Protein AF-A0A2H9L0T4-F1 (afdb_monomer_lite)

Structure (mmCIF, N/CA/C/O backbone):
data_AF-A0A2H9L0T4-F1
#
_entry.id   AF-A0A2H9L0T4-F1
#
loop_
_atom_site.group_PDB
_atom_site.id
_atom_site.type_symbol
_atom_site.label_atom_id
_atom_site.label_alt_id
_atom_site.label_comp_id
_atom_site.label_asym_id
_atom_site.label_entity_id
_atom_site.label_seq_id
_atom_site.pdbx_PDB_ins_code
_atom_site.Cartn_x
_atom_site.Cartn_y
_atom_site.Cartn_z
_atom_site.occupancy
_atom_site.B_iso_or_equiv
_atom_site.auth_seq_id
_atom_site.auth_comp_id
_atom_site.auth_asym_id
_atom_site.auth_atom_id
_atom_site.pdbx_PDB_model_num
ATOM 1 N N . MET A 1 1 ? -11.488 -13.841 32.085 1.00 40.78 1 MET A N 1
ATOM 2 C CA . MET A 1 1 ? -11.580 -12.360 32.079 1.00 40.78 1 MET A CA 1
ATOM 3 C C . MET A 1 1 ? -10.613 -11.810 31.031 1.00 40.78 1 MET A C 1
ATOM 5 O O . MET A 1 1 ? -9.478 -11.497 31.371 1.00 40.78 1 MET A O 1
ATOM 9 N N . HIS A 1 2 ? -11.011 -11.732 29.757 1.00 46.66 2 HIS A N 1
ATOM 10 C CA . HIS A 1 2 ? -10.183 -11.072 28.741 1.00 46.66 2 HIS A CA 1
ATOM 11 C C . HIS A 1 2 ? -10.317 -9.551 28.901 1.00 46.66 2 HIS A C 1
ATOM 13 O O . HIS A 1 2 ? -11.409 -8.995 28.806 1.00 46.66 2 HIS A O 1
ATOM 19 N N . LYS A 1 3 ? -9.212 -8.875 29.241 1.00 51.50 3 LYS A N 1
ATOM 20 C CA . LYS A 1 3 ? -9.168 -7.414 29.381 1.00 51.50 3 LYS A CA 1
ATOM 21 C C . LYS A 1 3 ? -9.211 -6.785 27.991 1.00 51.50 3 LYS A C 1
ATOM 23 O O . LYS A 1 3 ? -8.202 -6.708 27.300 1.00 51.50 3 LYS A O 1
ATOM 28 N N . MET A 1 4 ? -10.389 -6.335 27.596 1.00 57.50 4 MET A N 1
ATOM 29 C CA . MET A 1 4 ? -10.592 -5.563 26.378 1.00 57.50 4 MET A CA 1
ATOM 30 C C . MET A 1 4 ? -10.030 -4.151 26.573 1.00 57.50 4 MET A C 1
ATOM 32 O O . MET A 1 4 ? -10.436 -3.436 27.492 1.00 57.50 4 MET A O 1
ATOM 36 N N . LEU A 1 5 ? -9.079 -3.749 25.731 1.00 61.78 5 LEU A N 1
ATOM 37 C CA . LEU A 1 5 ? -8.514 -2.400 25.744 1.00 61.78 5 LEU A CA 1
ATOM 38 C C . LEU A 1 5 ? -9.472 -1.451 25.017 1.00 61.78 5 LEU A C 1
ATOM 40 O O . LEU A 1 5 ? -9.564 -1.432 23.788 1.00 61.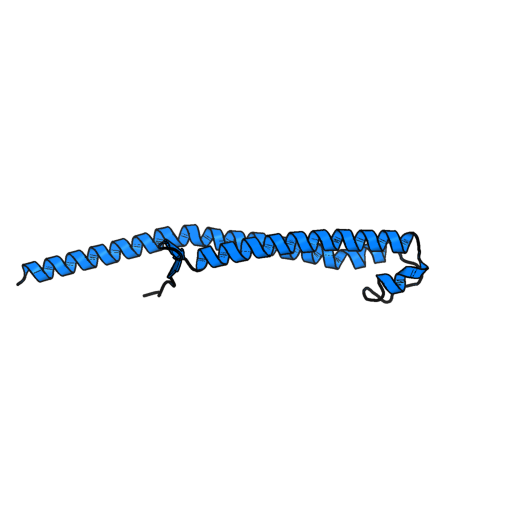78 5 LEU A O 1
ATOM 44 N N . TRP A 1 6 ? -10.212 -0.676 25.801 1.00 63.62 6 TRP A N 1
ATOM 45 C CA . TRP A 1 6 ? -11.061 0.405 25.319 1.00 63.62 6 TRP A CA 1
ATOM 46 C C . TRP A 1 6 ? -10.282 1.713 25.359 1.00 63.62 6 TRP A C 1
ATOM 48 O O . TRP A 1 6 ? -9.732 2.069 26.400 1.00 63.62 6 TRP A O 1
ATOM 58 N N . LEU A 1 7 ? -10.286 2.458 24.256 1.00 63.38 7 LEU A N 1
ATOM 59 C CA . LEU A 1 7 ? -9.741 3.809 24.226 1.00 63.38 7 LEU A CA 1
ATOM 60 C C . LEU A 1 7 ? -10.899 4.810 24.248 1.00 63.38 7 LEU A C 1
ATOM 62 O O . LEU A 1 7 ? -11.818 4.725 23.434 1.00 63.38 7 LEU A O 1
ATOM 66 N N . LYS A 1 8 ? -10.890 5.759 25.186 1.00 62.97 8 LYS A N 1
ATOM 67 C CA . LYS A 1 8 ? -11.889 6.834 25.232 1.00 62.97 8 LYS A CA 1
ATOM 68 C C . LYS A 1 8 ? -11.309 8.072 24.551 1.00 62.97 8 LYS A C 1
ATOM 70 O O . LYS A 1 8 ? -10.384 8.672 25.081 1.00 62.97 8 LYS A O 1
ATOM 75 N N . ILE A 1 9 ? -11.867 8.464 23.407 1.00 69.94 9 ILE A N 1
ATOM 76 C CA . ILE A 1 9 ? -11.488 9.684 22.673 1.00 69.94 9 ILE A CA 1
ATOM 77 C C . ILE A 1 9 ? -12.739 10.553 22.531 1.00 69.94 9 ILE A C 1
ATOM 79 O O . ILE A 1 9 ? -13.777 10.074 22.076 1.00 69.94 9 ILE A O 1
ATOM 83 N N . GLY A 1 10 ? -12.669 11.825 22.940 1.00 66.06 10 GLY A N 1
ATOM 84 C CA . GLY A 1 10 ? -13.767 12.786 22.747 1.00 66.06 10 GLY A CA 1
ATOM 85 C C . GLY A 1 10 ? -15.097 12.368 23.390 1.00 66.06 10 GLY A C 1
ATOM 86 O O . GLY A 1 10 ? -16.162 12.596 22.827 1.00 66.06 10 GLY A O 1
ATOM 87 N N . GLY A 1 11 ? -15.052 11.666 24.526 1.00 67.88 11 GLY A N 1
ATOM 88 C CA . GLY A 1 11 ? -16.248 11.150 25.205 1.00 67.88 11 GLY A CA 1
ATOM 89 C C . GLY A 1 11 ? -16.801 9.835 24.641 1.00 67.88 11 GLY A C 1
ATOM 90 O O . GLY A 1 11 ? -17.552 9.160 25.344 1.00 67.88 11 GLY A O 1
ATOM 91 N N . LYS A 1 12 ? -16.378 9.410 23.443 1.00 57.53 12 LYS A N 1
ATOM 92 C CA . LYS A 1 12 ? -16.778 8.139 22.822 1.00 57.53 12 LYS A CA 1
ATOM 93 C C . LYS A 1 12 ? -15.775 7.029 23.150 1.00 57.53 12 LYS A C 1
ATOM 95 O O . LYS A 1 12 ? -14.567 7.256 23.204 1.00 57.53 12 LYS A O 1
ATOM 100 N N . ARG A 1 13 ? -16.284 5.821 23.406 1.00 65.06 13 ARG A N 1
ATOM 101 C CA . ARG A 1 13 ? -15.466 4.619 23.623 1.00 65.06 13 ARG A CA 1
ATOM 102 C C . ARG A 1 13 ? -15.227 3.944 22.275 1.00 65.06 13 ARG A C 1
ATOM 104 O O . ARG A 1 13 ? -16.184 3.571 21.605 1.00 65.06 13 ARG A O 1
ATOM 111 N N . PHE A 1 14 ? -13.967 3.803 21.889 1.00 63.38 14 PHE A N 1
ATOM 112 C CA . PHE A 1 14 ? -13.547 3.135 20.665 1.00 63.38 14 PHE A CA 1
ATOM 113 C C . PHE A 1 14 ? -12.797 1.849 21.001 1.00 63.38 14 PHE A C 1
ATOM 115 O O . PHE A 1 14 ? -12.000 1.793 21.941 1.00 63.38 14 PHE A O 1
ATOM 122 N N . HIS A 1 15 ? -13.045 0.813 20.207 1.00 72.69 15 HIS A N 1
ATOM 123 C CA . HIS A 1 15 ? -12.332 -0.451 20.329 1.00 72.69 15 HIS A CA 1
ATOM 124 C C . HIS A 1 15 ? -11.028 -0.403 19.556 1.00 72.69 15 HIS A C 1
ATOM 126 O O . HIS A 1 15 ? -11.025 -0.098 18.361 1.00 72.69 15 HIS A O 1
ATOM 132 N N . MET A 1 16 ? -9.945 -0.795 20.224 1.00 76.62 16 MET A N 1
ATOM 133 C CA . MET A 1 16 ? -8.610 -0.856 19.631 1.00 76.62 16 MET A CA 1
ATOM 134 C C . MET A 1 16 ? -8.574 -1.725 18.369 1.00 76.62 16 MET A C 1
ATOM 136 O O . MET A 1 16 ? -7.931 -1.334 17.406 1.00 76.62 16 MET A O 1
ATOM 140 N N . LEU A 1 17 ? -9.323 -2.837 18.316 1.00 79.75 17 LEU A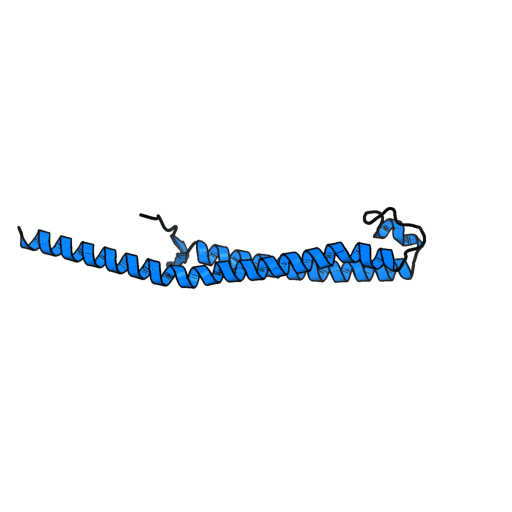 N 1
ATOM 141 C CA . LEU A 1 17 ? -9.344 -3.723 17.144 1.00 79.75 17 LEU A CA 1
ATOM 142 C C . LEU A 1 17 ? -9.945 -3.054 15.898 1.00 79.75 17 LEU A C 1
ATOM 144 O O . LEU A 1 17 ? -9.362 -3.120 14.820 1.00 79.75 17 LEU A O 1
ATOM 148 N N . LYS A 1 18 ? -11.082 -2.357 16.036 1.00 78.38 18 LYS A N 1
ATOM 149 C CA . LYS A 1 18 ? -11.683 -1.603 14.921 1.00 78.38 18 LYS A CA 1
ATOM 150 C C . LYS A 1 18 ? -10.805 -0.436 14.485 1.00 78.38 18 LYS A C 1
ATOM 152 O O . LYS A 1 18 ? -10.746 -0.137 13.298 1.00 78.38 18 LYS A O 1
ATOM 157 N N . LEU A 1 19 ? -10.155 0.224 15.441 1.00 82.31 19 LEU A N 1
ATOM 158 C CA . LEU A 1 19 ? -9.282 1.363 15.175 1.00 82.31 19 LEU A CA 1
ATOM 159 C C . LEU A 1 19 ? -8.001 0.909 14.460 1.00 82.31 19 LEU A C 1
ATOM 161 O O . LEU A 1 19 ? -7.632 1.499 13.450 1.00 82.31 19 LEU A O 1
ATOM 165 N N . ALA A 1 20 ? -7.406 -0.201 14.900 1.00 85.56 20 ALA A N 1
ATOM 166 C CA . ALA A 1 20 ? -6.298 -0.862 14.219 1.00 85.56 20 ALA A CA 1
ATOM 167 C C . ALA A 1 20 ? -6.703 -1.326 12.814 1.00 85.56 20 ALA A C 1
ATOM 169 O O . ALA A 1 20 ? -6.009 -1.022 11.853 1.00 85.56 20 ALA A O 1
ATOM 170 N N . GLY A 1 21 ? -7.859 -1.982 12.666 1.00 85.88 21 GLY A N 1
ATOM 171 C CA . GLY A 1 21 ? -8.386 -2.379 11.359 1.00 85.88 21 GLY A CA 1
ATOM 172 C C . GLY A 1 21 ? -8.575 -1.187 10.416 1.00 85.88 21 GLY A C 1
ATOM 173 O O . GLY A 1 21 ? -8.130 -1.236 9.276 1.00 85.88 21 GLY A O 1
ATOM 174 N N . ALA A 1 22 ? -9.161 -0.084 10.890 1.00 86.62 22 ALA A N 1
ATOM 175 C CA . ALA A 1 22 ? -9.336 1.131 10.092 1.00 86.62 22 ALA A CA 1
ATOM 176 C C . ALA A 1 22 ? -7.992 1.759 9.686 1.00 86.62 22 ALA A C 1
ATOM 178 O O . ALA A 1 22 ? -7.831 2.179 8.541 1.00 86.62 22 ALA A O 1
ATOM 179 N N . PHE A 1 23 ? -7.021 1.778 10.603 1.00 90.94 23 PHE A N 1
ATOM 180 C CA . PHE A 1 23 ? -5.661 2.228 10.321 1.00 90.94 23 PHE A CA 1
ATOM 181 C C . PHE A 1 23 ? -4.988 1.360 9.252 1.00 90.94 23 PHE A C 1
ATOM 183 O O . PHE A 1 23 ? -4.446 1.897 8.289 1.00 90.94 23 PHE A O 1
ATOM 190 N N . PHE A 1 24 ? -5.068 0.031 9.369 1.00 92.50 24 PHE A N 1
ATOM 191 C CA . PHE A 1 24 ? -4.493 -0.886 8.384 1.00 92.50 24 PHE A CA 1
ATOM 192 C C . PHE A 1 24 ? -5.163 -0.764 7.017 1.00 92.50 24 PHE A C 1
ATOM 194 O O . PHE A 1 24 ? -4.463 -0.764 6.008 1.00 92.50 24 PHE A O 1
ATOM 201 N N . VAL A 1 25 ? -6.489 -0.596 6.966 1.00 92.88 25 VAL A N 1
ATOM 202 C CA . VAL A 1 25 ? -7.207 -0.342 5.709 1.00 92.88 25 VAL A CA 1
ATOM 203 C C . VAL A 1 25 ? -6.673 0.933 5.064 1.00 92.88 25 VAL A C 1
ATOM 205 O O . VAL A 1 25 ? -6.250 0.901 3.913 1.00 92.88 25 VAL A O 1
ATOM 208 N N . PHE A 1 26 ? -6.603 2.032 5.812 1.00 93.94 26 PHE A N 1
ATOM 209 C CA . PHE A 1 26 ? -6.092 3.295 5.288 1.00 93.94 26 PHE A CA 1
ATOM 210 C C . PHE A 1 26 ? -4.638 3.184 4.796 1.00 93.94 26 PHE A C 1
ATOM 212 O O . PHE A 1 26 ? -4.338 3.562 3.665 1.00 93.94 26 PHE A O 1
ATOM 219 N N . ALA A 1 27 ? -3.750 2.596 5.602 1.00 95.12 27 ALA A N 1
ATOM 220 C CA . ALA A 1 27 ? -2.349 2.392 5.242 1.00 95.12 27 ALA A CA 1
ATOM 221 C C . ALA A 1 27 ? -2.192 1.514 3.990 1.00 95.12 27 ALA A C 1
ATOM 223 O O . ALA A 1 27 ? -1.397 1.832 3.107 1.00 95.12 27 ALA A O 1
ATOM 224 N N . SER A 1 28 ? -2.974 0.438 3.884 1.00 95.38 28 SER A N 1
ATOM 225 C CA . SER A 1 28 ? -2.940 -0.458 2.726 1.00 95.38 28 SER A CA 1
ATOM 226 C C . SER A 1 28 ? -3.397 0.235 1.443 1.00 95.38 28 SER A C 1
ATOM 228 O O . SER A 1 28 ? -2.752 0.075 0.414 1.00 95.38 28 SER A O 1
ATOM 230 N N . VAL A 1 29 ? -4.431 1.082 1.502 1.00 94.81 29 VAL A N 1
ATOM 231 C CA . VAL A 1 29 ? -4.894 1.864 0.345 1.00 94.81 29 VAL A CA 1
ATOM 232 C C . VAL A 1 29 ? -3.806 2.824 -0.132 1.00 94.81 29 VAL A C 1
ATOM 234 O O . VAL A 1 29 ? -3.536 2.893 -1.330 1.00 94.81 29 VAL A O 1
ATOM 237 N N . LEU A 1 30 ? -3.134 3.517 0.792 1.00 97.00 30 LEU A N 1
ATOM 238 C CA . LEU A 1 30 ? -2.002 4.378 0.442 1.00 97.00 30 LEU A CA 1
ATOM 239 C C . LEU A 1 30 ? -0.861 3.581 -0.201 1.00 97.00 30 LEU A C 1
ATOM 241 O O . LEU A 1 30 ? -0.309 4.015 -1.208 1.00 97.00 30 LEU A O 1
ATOM 245 N N . LYS A 1 31 ? -0.542 2.394 0.328 1.00 97.06 31 LYS A N 1
ATOM 246 C CA . LYS A 1 31 ? 0.491 1.516 -0.238 1.00 97.06 31 LYS A CA 1
ATOM 247 C C . LYS A 1 31 ? 0.137 0.955 -1.614 1.00 97.06 31 LYS A C 1
ATOM 249 O O . LYS A 1 31 ? 1.017 0.832 -2.466 1.00 97.06 31 LYS A O 1
ATOM 254 N N . VAL A 1 32 ? -1.136 0.653 -1.857 1.00 96.31 32 VAL A N 1
ATOM 255 C CA . VAL A 1 32 ? -1.635 0.263 -3.183 1.00 96.31 32 VAL A CA 1
ATOM 256 C C . VAL A 1 32 ? -1.468 1.420 -4.168 1.00 96.31 32 VAL A C 1
ATOM 258 O O . VAL A 1 32 ? -0.951 1.209 -5.262 1.00 96.31 32 VAL A O 1
ATOM 261 N N . ALA A 1 33 ? -1.833 2.643 -3.772 1.00 95.88 33 ALA A N 1
ATOM 262 C CA . ALA A 1 33 ? -1.669 3.830 -4.610 1.00 95.88 33 ALA A CA 1
ATOM 263 C C . ALA A 1 33 ? -0.190 4.135 -4.911 1.00 95.88 33 ALA A C 1
ATOM 265 O O . ALA A 1 33 ? 0.162 4.376 -6.063 1.00 95.88 33 ALA A O 1
ATOM 266 N N . GLU A 1 34 ? 0.686 4.062 -3.904 1.00 95.94 34 GLU A N 1
ATOM 267 C CA . GLU A 1 34 ? 2.141 4.201 -4.067 1.00 95.94 34 GLU A CA 1
ATOM 268 C C . GLU A 1 34 ? 2.692 3.160 -5.050 1.00 95.94 34 GLU A C 1
ATOM 270 O O . GLU A 1 34 ? 3.454 3.489 -5.956 1.00 95.94 34 GLU A O 1
ATOM 275 N N . SER A 1 35 ? 2.274 1.901 -4.911 1.00 95.50 35 SER A N 1
ATOM 276 C CA . SER A 1 35 ? 2.731 0.819 -5.786 1.00 95.50 35 SER A CA 1
ATOM 277 C C . SER A 1 35 ? 2.236 0.994 -7.221 1.00 95.50 35 SER A C 1
ATOM 279 O O . SER A 1 35 ? 2.996 0.766 -8.158 1.00 95.50 35 SER A O 1
ATOM 281 N N . ALA A 1 36 ? 0.997 1.460 -7.405 1.00 94.69 36 ALA A N 1
ATOM 282 C CA . ALA A 1 36 ? 0.472 1.808 -8.722 1.00 94.69 36 ALA A CA 1
ATOM 283 C C . ALA A 1 36 ? 1.280 2.949 -9.360 1.00 94.69 36 ALA A C 1
ATOM 285 O O . ALA A 1 36 ? 1.672 2.850 -10.520 1.00 94.69 36 ALA A O 1
ATOM 286 N N . TYR A 1 37 ? 1.597 3.996 -8.594 1.00 95.88 37 TYR A N 1
ATOM 287 C CA . TYR A 1 37 ? 2.446 5.094 -9.059 1.00 95.88 37 TYR A CA 1
ATOM 288 C C . TYR A 1 37 ? 3.851 4.620 -9.459 1.00 95.88 37 TYR A C 1
ATOM 290 O O . TYR A 1 37 ? 4.354 5.000 -10.515 1.00 95.88 37 TYR A O 1
ATOM 298 N N . ASN A 1 38 ? 4.454 3.724 -8.677 1.00 94.06 38 ASN A N 1
ATOM 299 C CA . ASN A 1 38 ? 5.759 3.147 -8.998 1.00 94.06 38 ASN A CA 1
ATOM 300 C C . ASN A 1 38 ? 5.750 2.348 -10.309 1.00 94.06 38 ASN A C 1
ATOM 302 O O . ASN A 1 38 ? 6.734 2.400 -11.043 1.00 94.06 38 ASN A O 1
ATOM 306 N N . ILE A 1 39 ? 4.654 1.658 -10.648 1.00 94.50 39 ILE A N 1
ATOM 307 C CA . ILE A 1 39 ? 4.513 1.006 -11.961 1.00 94.50 39 ILE A CA 1
ATOM 308 C C . ILE A 1 39 ? 4.595 2.054 -13.077 1.00 94.50 39 ILE A C 1
ATOM 310 O O . ILE A 1 39 ? 5.390 1.887 -14.000 1.00 94.50 39 ILE A O 1
ATOM 314 N N . PHE A 1 40 ? 3.840 3.154 -12.977 1.00 94.50 40 PHE A N 1
ATOM 315 C CA . PHE A 1 40 ? 3.880 4.225 -13.981 1.00 94.50 40 PHE A CA 1
ATOM 316 C C . PHE A 1 40 ? 5.278 4.828 -14.140 1.00 94.50 40 PHE A C 1
ATOM 318 O O . PHE A 1 40 ? 5.735 5.009 -15.266 1.00 94.50 40 PHE A O 1
ATOM 325 N N . LEU A 1 41 ? 5.984 5.079 -13.032 1.00 93.56 41 LEU A N 1
ATOM 326 C CA . LEU A 1 41 ? 7.358 5.585 -13.072 1.00 93.56 41 LEU A CA 1
ATOM 327 C C . LEU A 1 41 ? 8.318 4.632 -13.786 1.00 93.56 41 LEU A C 1
ATOM 329 O O . LEU A 1 41 ? 9.205 5.075 -14.509 1.00 93.56 41 LEU A O 1
ATOM 333 N N . ILE A 1 42 ? 8.175 3.325 -13.577 1.00 91.38 42 ILE A N 1
ATOM 334 C CA . ILE A 1 42 ? 9.047 2.340 -14.221 1.00 91.38 42 ILE A CA 1
ATOM 335 C C . ILE A 1 42 ? 8.720 2.229 -15.711 1.00 91.38 42 ILE A C 1
ATOM 337 O O . ILE A 1 42 ? 9.647 2.188 -16.513 1.00 91.38 42 ILE A O 1
ATOM 341 N N . VAL A 1 43 ? 7.442 2.266 -16.100 1.00 92.06 43 VAL A N 1
ATOM 342 C CA . VAL A 1 43 ? 7.047 2.314 -17.519 1.00 92.06 43 VAL A CA 1
ATOM 343 C C . VAL A 1 43 ? 7.624 3.553 -18.211 1.00 92.06 43 VAL A C 1
ATOM 345 O O . VAL A 1 43 ? 8.151 3.448 -19.315 1.00 92.06 43 VAL A O 1
ATOM 348 N N . ASP A 1 44 ? 7.587 4.716 -17.561 1.00 93.06 44 ASP A N 1
ATOM 349 C CA . ASP A 1 44 ? 8.170 5.947 -18.104 1.00 93.06 44 ASP A CA 1
ATOM 350 C C . ASP A 1 44 ? 9.695 5.839 -18.292 1.00 93.06 44 ASP A C 1
ATOM 352 O O . ASP A 1 44 ? 10.239 6.190 -19.344 1.00 93.06 44 ASP A O 1
ATOM 356 N N . LYS A 1 45 ? 10.392 5.242 -17.317 1.00 89.56 45 LYS A N 1
ATOM 357 C CA . LYS A 1 45 ? 11.824 4.929 -17.436 1.00 89.56 45 LYS A CA 1
ATOM 358 C C . LYS A 1 45 ? 12.112 3.945 -18.569 1.00 89.56 45 LYS A C 1
ATOM 360 O O . LYS A 1 45 ? 13.092 4.136 -19.282 1.00 89.56 45 LYS A O 1
ATOM 365 N N . VAL A 1 46 ? 11.266 2.928 -18.761 1.00 89.19 46 VAL A N 1
ATOM 366 C CA . VAL A 1 46 ? 11.391 1.961 -19.866 1.00 89.19 46 VAL A CA 1
ATOM 367 C C . VAL A 1 46 ? 11.265 2.684 -21.203 1.00 89.19 46 VAL A C 1
ATOM 369 O O . VAL A 1 46 ? 12.134 2.543 -22.057 1.00 89.19 46 VAL A O 1
ATOM 372 N N . ASN A 1 47 ? 10.237 3.518 -21.369 1.00 89.69 47 ASN A N 1
ATOM 373 C CA . ASN A 1 47 ? 10.045 4.302 -22.589 1.00 89.69 47 ASN A CA 1
ATOM 374 C C . ASN A 1 47 ? 11.237 5.231 -22.858 1.00 89.69 47 ASN A C 1
ATOM 376 O O . ASN A 1 47 ? 11.687 5.350 -23.996 1.00 89.69 47 ASN A O 1
ATOM 380 N N . THR A 1 48 ? 11.782 5.849 -21.809 1.00 88.50 48 THR A N 1
ATOM 381 C CA . THR A 1 48 ? 12.964 6.713 -21.908 1.00 88.50 48 THR A CA 1
ATOM 382 C C . THR A 1 48 ? 14.205 5.930 -22.336 1.00 88.50 48 THR A C 1
ATOM 384 O O . THR A 1 48 ? 14.922 6.386 -23.223 1.00 88.50 48 THR A O 1
ATOM 387 N N . ALA A 1 49 ? 14.441 4.745 -21.768 1.00 85.50 49 ALA A N 1
ATOM 388 C CA . ALA A 1 49 ? 15.555 3.875 -22.149 1.00 85.50 49 ALA A CA 1
ATOM 389 C C . ALA A 1 49 ? 15.428 3.360 -23.594 1.00 85.50 49 ALA A C 1
ATOM 391 O O . ALA A 1 49 ? 16.420 3.315 -24.315 1.00 85.50 49 ALA A O 1
ATOM 392 N N . LEU A 1 50 ? 14.209 3.058 -24.059 1.00 84.06 50 LEU A N 1
ATOM 393 C CA . LEU A 1 50 ? 13.958 2.663 -25.452 1.00 84.06 50 LEU A CA 1
ATOM 394 C C . LEU A 1 50 ? 14.236 3.801 -26.447 1.00 84.06 50 LEU A C 1
ATOM 396 O O . LEU A 1 50 ? 14.738 3.550 -27.540 1.00 84.06 50 LEU A O 1
ATOM 400 N N . MET A 1 51 ? 13.928 5.051 -26.084 1.00 87.00 51 MET A N 1
ATOM 401 C CA . MET A 1 51 ? 14.218 6.222 -26.926 1.00 87.00 51 MET A CA 1
ATOM 402 C C . MET A 1 51 ? 15.680 6.676 -26.845 1.00 87.00 51 MET A C 1
ATOM 404 O O . MET A 1 51 ? 16.192 7.254 -27.802 1.00 87.00 51 MET A O 1
ATOM 408 N N . ARG A 1 52 ? 16.336 6.467 -25.699 1.00 86.44 52 ARG A N 1
ATOM 409 C CA . ARG A 1 52 ? 17.722 6.867 -25.421 1.00 86.44 52 ARG A CA 1
ATOM 410 C C . ARG A 1 52 ? 18.475 5.714 -24.750 1.00 86.44 52 ARG A C 1
ATOM 412 O O . ARG A 1 52 ? 18.626 5.717 -23.524 1.00 86.44 52 ARG A O 1
ATOM 419 N N . PRO A 1 53 ? 18.985 4.754 -25.543 1.00 81.38 53 PRO A N 1
ATOM 420 C CA . PRO A 1 53 ? 19.658 3.563 -25.021 1.00 81.38 53 PRO A CA 1
ATOM 421 C C . PRO A 1 53 ? 20.876 3.878 -24.143 1.00 81.38 53 PRO A C 1
ATOM 423 O O . PRO A 1 53 ? 21.167 3.150 -23.199 1.00 81.38 53 PRO A O 1
ATOM 426 N N . GLU A 1 54 ? 21.538 5.010 -24.387 1.00 83.19 54 GLU A N 1
ATOM 427 C CA . GLU A 1 54 ? 22.646 5.535 -23.578 1.00 83.19 54 GLU A CA 1
ATOM 428 C C . GLU A 1 54 ? 22.306 5.790 -22.099 1.00 83.19 54 GLU A C 1
ATOM 430 O O . GLU A 1 54 ? 23.202 5.799 -21.259 1.00 83.19 54 GLU A O 1
ATOM 435 N N . LEU A 1 55 ? 21.026 5.970 -21.755 1.00 84.88 55 LEU A N 1
ATOM 436 C CA . LEU A 1 55 ? 20.577 6.204 -20.379 1.00 84.88 55 LEU A CA 1
ATOM 437 C C . LEU A 1 55 ? 20.208 4.911 -19.640 1.00 84.88 55 LEU A C 1
ATOM 439 O O . LEU A 1 55 ? 19.885 4.958 -18.453 1.00 84.88 55 LEU A O 1
ATOM 443 N N . THR A 1 56 ? 20.251 3.756 -20.309 1.00 81.94 56 THR A N 1
ATOM 444 C CA . THR A 1 56 ? 19.783 2.474 -19.759 1.00 81.94 56 THR A CA 1
ATOM 445 C C . THR A 1 56 ? 20.512 2.097 -18.470 1.00 81.94 56 THR A C 1
ATOM 447 O O . THR A 1 56 ? 19.867 1.779 -17.473 1.00 81.94 56 THR A O 1
ATOM 450 N N . GLU A 1 57 ? 21.841 2.209 -18.440 1.00 81.06 57 GLU A N 1
ATOM 451 C CA . GLU A 1 57 ? 22.645 1.894 -17.251 1.00 81.06 57 GLU A CA 1
ATOM 452 C C . GLU A 1 57 ? 22.349 2.856 -16.086 1.00 81.06 57 GLU A C 1
ATOM 454 O O . GLU A 1 57 ? 22.249 2.440 -14.934 1.00 81.06 57 GLU A O 1
ATOM 459 N N . GLN A 1 58 ? 22.108 4.138 -16.371 1.00 83.50 58 GLN A N 1
ATOM 460 C CA . GLN A 1 58 ? 21.747 5.116 -15.342 1.00 83.50 58 GLN A CA 1
ATOM 461 C C . GLN A 1 58 ? 20.344 4.861 -14.766 1.00 83.50 58 GLN A C 1
ATOM 463 O O . GLN A 1 58 ? 20.111 5.047 -13.570 1.00 83.50 58 GLN A O 1
ATOM 468 N N . LEU A 1 59 ? 19.393 4.456 -15.610 1.00 82.38 59 LEU A N 1
ATOM 469 C CA . LEU A 1 59 ? 17.994 4.260 -15.228 1.00 82.38 59 LEU A CA 1
ATOM 470 C C . LEU A 1 59 ? 17.736 2.897 -14.581 1.00 82.38 59 LEU A C 1
ATOM 472 O O . LEU A 1 59 ? 16.877 2.808 -13.698 1.00 82.38 59 LEU A O 1
ATOM 476 N N . PHE A 1 60 ? 18.473 1.868 -15.003 1.00 84.25 60 PHE A N 1
ATOM 477 C CA . PHE A 1 60 ? 18.248 0.465 -14.654 1.00 84.25 60 PHE A CA 1
ATOM 478 C C . PHE A 1 60 ? 19.499 -0.283 -14.193 1.00 84.25 60 PHE A C 1
ATOM 480 O O . PHE A 1 60 ? 19.414 -1.479 -13.974 1.00 84.25 60 PHE A O 1
ATOM 487 N N . GLY A 1 61 ? 20.630 0.374 -13.927 1.00 72.00 61 GLY A N 1
ATOM 488 C CA . GLY A 1 61 ? 21.828 -0.302 -13.396 1.00 72.00 61 GLY A CA 1
ATOM 489 C C . GLY A 1 61 ? 21.622 -0.994 -12.038 1.00 72.00 61 GLY A C 1
ATOM 490 O O . GLY A 1 61 ? 22.423 -1.828 -11.630 1.00 72.00 61 GLY A O 1
ATOM 491 N N . TRP A 1 62 ? 20.527 -0.679 -11.338 1.00 72.69 62 TRP A N 1
ATOM 492 C CA . TRP A 1 62 ? 20.071 -1.376 -10.129 1.00 72.69 62 TRP A CA 1
ATOM 493 C C . TRP A 1 62 ? 19.266 -2.655 -10.424 1.00 72.69 62 TRP A C 1
ATOM 495 O O . TRP A 1 62 ? 19.116 -3.503 -9.545 1.00 72.69 62 TRP A O 1
ATOM 505 N N . ALA A 1 63 ? 18.726 -2.787 -11.635 1.00 64.38 63 ALA A N 1
ATOM 506 C CA . ALA A 1 63 ? 17.894 -3.885 -12.092 1.00 64.38 63 ALA A CA 1
ATOM 507 C C . ALA A 1 63 ? 18.609 -4.627 -13.221 1.00 64.38 63 ALA A C 1
ATOM 509 O O . ALA A 1 63 ? 18.401 -4.339 -14.395 1.00 64.38 63 ALA A O 1
ATOM 510 N N . ILE A 1 64 ? 19.393 -5.637 -12.828 1.00 58.62 64 ILE A N 1
ATOM 511 C CA . ILE A 1 64 ? 20.146 -6.530 -13.723 1.00 58.62 64 ILE A CA 1
ATOM 512 C C . ILE A 1 64 ? 21.371 -5.804 -14.311 1.00 58.62 64 ILE A C 1
ATOM 514 O O . ILE A 1 64 ? 21.376 -4.586 -14.443 1.00 58.62 64 ILE A O 1
ATOM 518 N N . GLY A 1 65 ? 22.461 -6.532 -14.579 1.00 58.16 65 GLY A N 1
ATOM 519 C CA . GLY A 1 65 ? 23.662 -5.989 -15.226 1.00 58.16 65 GLY A CA 1
ATOM 520 C C . GLY A 1 65 ? 23.322 -5.521 -16.636 1.00 58.16 65 GLY A C 1
ATOM 521 O O . GLY A 1 65 ? 23.483 -6.284 -17.583 1.00 58.16 65 GLY A O 1
ATOM 522 N N . ALA A 1 66 ? 22.759 -4.316 -16.722 1.00 54.28 66 ALA A N 1
ATOM 523 C CA . ALA A 1 66 ? 21.982 -3.848 -17.850 1.00 54.28 66 ALA A CA 1
ATOM 524 C C . ALA A 1 66 ? 22.855 -3.839 -19.112 1.00 54.28 66 ALA A C 1
ATOM 526 O O . ALA A 1 66 ? 23.810 -3.059 -19.186 1.00 54.28 66 ALA A O 1
ATOM 527 N N . PRO A 1 67 ? 22.579 -4.711 -20.097 1.00 60.44 67 PRO A N 1
ATOM 528 C CA . PRO A 1 67 ? 23.279 -4.651 -21.366 1.00 60.44 67 PRO A CA 1
ATOM 529 C C . PRO A 1 67 ? 22.984 -3.306 -22.043 1.00 60.44 67 PRO A C 1
ATOM 531 O O . PRO A 1 67 ? 21.902 -2.743 -21.893 1.00 60.44 67 PRO A O 1
ATOM 534 N N . TYR A 1 68 ? 23.934 -2.799 -22.838 1.00 61.31 68 TYR A N 1
ATOM 535 C CA . TYR A 1 68 ? 23.761 -1.560 -23.619 1.00 61.31 68 TYR A CA 1
ATOM 536 C C . TYR A 1 68 ? 22.520 -1.604 -24.537 1.00 61.31 68 TYR A C 1
ATOM 538 O O . TYR A 1 68 ? 21.998 -0.573 -24.954 1.00 61.31 68 TYR A O 1
ATOM 546 N N . VAL A 1 69 ? 22.038 -2.813 -24.844 1.00 69.06 69 VAL A N 1
ATOM 547 C CA . VAL A 1 69 ? 20.821 -3.069 -25.612 1.00 69.06 69 VAL A CA 1
ATOM 548 C C . VAL A 1 69 ? 19.728 -3.550 -24.662 1.00 69.06 69 VAL A C 1
ATOM 550 O O . VAL A 1 69 ? 19.746 -4.699 -24.233 1.00 69.06 69 VAL A O 1
ATO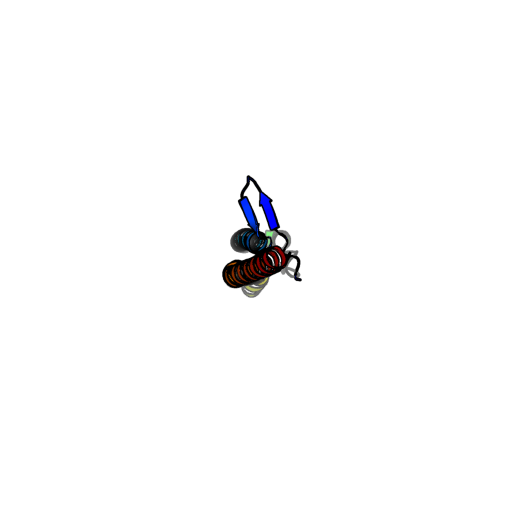M 553 N N . PHE A 1 70 ? 18.776 -2.670 -24.352 1.00 72.88 70 PHE A N 1
ATOM 554 C CA . PHE A 1 70 ? 17.617 -2.990 -23.521 1.00 72.88 70 PHE A CA 1
ATOM 555 C C . PHE A 1 70 ? 16.623 -3.856 -24.309 1.00 72.88 70 PHE A C 1
ATOM 557 O O . PHE A 1 70 ? 16.103 -3.426 -25.342 1.00 72.88 70 PHE A O 1
ATOM 564 N N . SER A 1 71 ? 16.394 -5.087 -23.854 1.00 79.81 71 SER A N 1
ATOM 565 C CA . SER A 1 71 ? 15.531 -6.065 -24.526 1.00 79.81 71 SER A CA 1
ATOM 566 C C . SER A 1 71 ? 14.092 -6.049 -23.995 1.00 79.81 71 SER A C 1
ATOM 568 O O . SER A 1 71 ? 13.793 -5.490 -22.939 1.00 79.81 71 SER A O 1
ATOM 570 N N . ASN A 1 72 ? 13.177 -6.711 -24.710 1.00 79.62 72 ASN A N 1
ATOM 571 C CA . ASN A 1 72 ? 11.804 -6.899 -24.232 1.00 79.62 72 ASN A CA 1
ATOM 572 C C . ASN A 1 72 ? 11.740 -7.805 -22.990 1.00 79.62 72 ASN A C 1
ATOM 574 O O . ASN A 1 72 ? 10.834 -7.642 -22.170 1.00 79.62 72 ASN A O 1
ATOM 578 N N . GLU A 1 73 ? 12.674 -8.749 -22.828 1.00 82.56 73 GLU A N 1
ATOM 579 C CA . GLU A 1 73 ? 12.753 -9.554 -21.608 1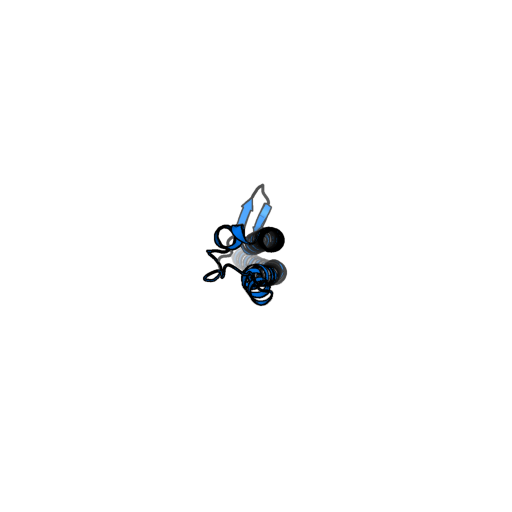.00 82.56 73 GLU A CA 1
ATOM 580 C C . GLU A 1 73 ? 13.128 -8.695 -20.390 1.00 82.56 73 GLU A C 1
ATOM 582 O O . GLU A 1 73 ? 12.556 -8.879 -19.311 1.00 82.56 73 GLU A O 1
ATOM 587 N N . ASP A 1 74 ? 14.006 -7.703 -20.570 1.00 79.88 74 ASP A N 1
ATOM 588 C CA . ASP A 1 74 ? 14.404 -6.783 -19.498 1.00 79.88 74 ASP A CA 1
ATOM 589 C C . ASP A 1 74 ? 13.217 -5.946 -19.016 1.00 79.88 74 ASP A C 1
ATOM 591 O O . ASP A 1 74 ? 13.023 -5.802 -17.809 1.00 79.88 74 ASP A O 1
ATOM 595 N N . VAL A 1 75 ? 12.358 -5.483 -19.936 1.00 84.50 75 VAL A N 1
ATOM 596 C CA . VAL A 1 75 ? 11.111 -4.759 -19.615 1.00 84.50 75 VAL A CA 1
ATOM 597 C C . VAL A 1 75 ? 10.225 -5.566 -18.666 1.00 84.50 75 VAL A C 1
ATOM 599 O O . VAL A 1 75 ? 9.694 -5.028 -17.692 1.00 84.50 75 VAL A O 1
ATOM 602 N N . LEU A 1 76 ? 10.069 -6.866 -18.924 1.00 84.75 76 LEU A N 1
ATOM 603 C CA . LEU A 1 76 ? 9.303 -7.743 -18.042 1.00 84.75 76 LEU A CA 1
ATOM 604 C C . LEU A 1 76 ? 9.994 -7.893 -16.683 1.00 84.75 76 LEU A C 1
ATOM 606 O O . LEU A 1 76 ? 9.321 -7.838 -15.653 1.00 84.75 76 LEU A O 1
ATOM 610 N N . GLY A 1 77 ? 11.323 -8.013 -16.673 1.00 85.38 77 GLY A N 1
ATOM 611 C CA . GLY A 1 77 ? 12.132 -8.101 -15.458 1.00 85.38 77 GLY A CA 1
ATOM 612 C C . GLY A 1 77 ? 11.975 -6.889 -14.537 1.00 85.38 77 GLY A C 1
ATOM 613 O O . GLY A 1 77 ? 11.657 -7.052 -13.356 1.00 85.38 77 GLY A O 1
ATOM 614 N N . VAL A 1 78 ? 12.126 -5.667 -15.060 1.00 87.19 78 VAL A N 1
ATOM 615 C CA . VAL A 1 78 ? 11.999 -4.437 -14.253 1.00 87.19 78 VAL A CA 1
ATOM 616 C C . VAL A 1 78 ? 10.574 -4.153 -13.788 1.00 87.19 78 VAL A C 1
ATOM 618 O O . VAL A 1 78 ? 10.396 -3.561 -12.723 1.00 87.19 78 VAL A O 1
ATOM 621 N N . LEU A 1 79 ? 9.552 -4.584 -14.533 1.00 90.00 79 LEU A N 1
ATOM 622 C CA . LEU A 1 79 ? 8.151 -4.409 -14.133 1.00 90.00 79 LEU A CA 1
ATOM 623 C C . LEU A 1 79 ? 7.688 -5.431 -13.090 1.00 90.00 79 LEU A C 1
ATOM 625 O O . LEU A 1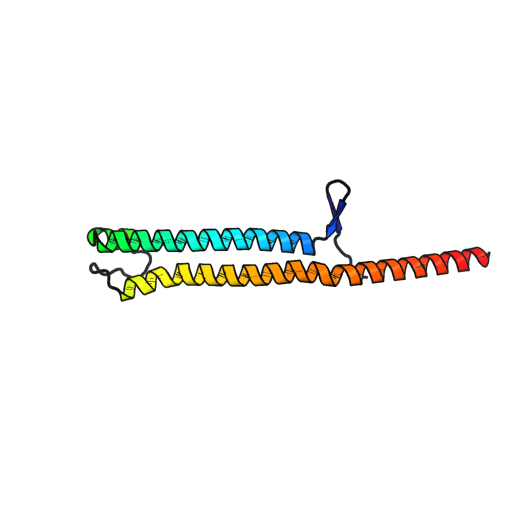 79 ? 6.738 -5.160 -12.350 1.00 90.00 79 LEU A O 1
ATOM 629 N N . LEU A 1 80 ? 8.364 -6.576 -12.981 1.00 89.88 80 LEU A N 1
ATOM 630 C CA . LEU A 1 80 ? 7.949 -7.666 -12.101 1.00 89.88 80 LEU A CA 1
ATOM 631 C C . LEU A 1 80 ? 7.927 -7.249 -10.624 1.00 89.88 80 LEU A C 1
ATOM 633 O O . LEU A 1 80 ? 6.968 -7.548 -9.915 1.00 89.88 80 LEU A O 1
ATOM 637 N N . GLY A 1 81 ? 8.936 -6.500 -10.170 1.00 89.50 81 GLY A N 1
ATOM 638 C CA . GLY A 1 81 ? 9.016 -5.993 -8.795 1.00 89.50 81 GLY A CA 1
ATOM 639 C C . GLY A 1 81 ? 7.858 -5.052 -8.421 1.00 89.50 81 GLY A C 1
ATOM 640 O O . GLY A 1 81 ? 7.128 -5.339 -7.469 1.00 89.50 81 GLY A O 1
ATOM 641 N N . PRO A 1 82 ? 7.642 -3.950 -9.163 1.00 92.31 82 PRO A N 1
ATOM 642 C CA . PRO A 1 82 ? 6.520 -3.036 -8.945 1.00 92.31 82 PRO A CA 1
ATOM 643 C C . PRO A 1 82 ? 5.146 -3.716 -8.996 1.00 92.31 82 PRO A C 1
ATOM 645 O O . PRO A 1 82 ? 4.303 -3.458 -8.134 1.00 92.31 82 PRO A O 1
ATOM 648 N N . ILE A 1 83 ? 4.924 -4.618 -9.960 1.00 94.69 83 ILE A N 1
ATOM 649 C CA . ILE A 1 83 ? 3.661 -5.362 -10.088 1.00 94.69 83 ILE A CA 1
ATOM 650 C C . ILE A 1 83 ? 3.461 -6.299 -8.893 1.00 94.69 83 ILE A C 1
ATOM 652 O O . ILE A 1 83 ? 2.380 -6.316 -8.301 1.00 94.69 83 ILE A O 1
ATOM 656 N N . ALA A 1 84 ? 4.495 -7.043 -8.491 1.00 94.75 84 ALA A N 1
ATOM 657 C CA . ALA A 1 84 ? 4.438 -7.898 -7.309 1.00 94.75 84 ALA A CA 1
ATOM 658 C C . ALA A 1 84 ? 4.141 -7.084 -6.040 1.00 94.75 84 ALA A C 1
ATOM 660 O O . ALA A 1 84 ? 3.304 -7.490 -5.234 1.00 94.75 84 ALA A O 1
ATOM 661 N N . GLY A 1 85 ? 4.761 -5.909 -5.889 1.00 94.56 85 GLY A N 1
ATOM 662 C CA . GLY A 1 85 ? 4.483 -4.980 -4.794 1.00 94.56 85 GLY A CA 1
ATOM 663 C C . GLY A 1 85 ? 3.023 -4.527 -4.770 1.00 94.56 85 GLY A C 1
ATOM 664 O O . GLY A 1 85 ? 2.372 -4.600 -3.727 1.00 94.56 85 GLY A O 1
ATOM 665 N N . PHE A 1 86 ? 2.475 -4.136 -5.921 1.00 96.00 86 PHE A N 1
ATOM 666 C CA . PHE A 1 86 ? 1.067 -3.758 -6.045 1.00 96.00 86 PHE A CA 1
ATOM 667 C C . PHE A 1 86 ? 0.124 -4.895 -5.634 1.00 96.00 86 PHE A C 1
ATOM 669 O O . PHE A 1 86 ? -0.757 -4.689 -4.799 1.00 96.00 86 PHE A O 1
ATOM 676 N N . LEU A 1 87 ? 0.335 -6.104 -6.164 1.00 96.38 87 LEU A N 1
ATOM 677 C CA . LEU A 1 87 ? -0.487 -7.274 -5.840 1.00 96.38 87 LEU A CA 1
ATOM 678 C C . LEU A 1 87 ? -0.385 -7.659 -4.362 1.00 96.38 87 LEU A C 1
ATOM 680 O O . LEU A 1 87 ? -1.398 -7.971 -3.735 1.00 96.38 87 LEU A O 1
ATOM 684 N N . PHE A 1 88 ? 0.816 -7.595 -3.787 1.00 96.12 88 PHE A N 1
ATOM 685 C CA . PHE A 1 88 ? 1.035 -7.854 -2.370 1.00 96.12 88 PHE A CA 1
ATOM 686 C C . PHE A 1 88 ? 0.230 -6.885 -1.500 1.00 96.12 88 PHE A C 1
ATOM 688 O O . PHE A 1 88 ? -0.540 -7.318 -0.641 1.00 96.12 88 PHE A O 1
ATOM 695 N N . TRP A 1 89 ? 0.342 -5.577 -1.747 1.00 96.06 89 TRP A N 1
ATOM 696 C CA . TRP A 1 89 ? -0.390 -4.577 -0.969 1.00 96.06 89 TRP A CA 1
ATOM 697 C C . TRP A 1 89 ? -1.899 -4.647 -1.179 1.00 96.06 89 TRP A C 1
ATOM 699 O O . TRP A 1 89 ? -2.652 -4.397 -0.238 1.00 96.06 89 TRP A O 1
ATOM 709 N N . LEU A 1 90 ? -2.347 -5.061 -2.363 1.00 95.31 90 LEU A N 1
ATOM 710 C CA . LEU A 1 90 ? -3.755 -5.330 -2.631 1.00 95.31 90 LEU A CA 1
ATOM 711 C C . LEU A 1 90 ? -4.260 -6.529 -1.812 1.00 95.31 90 LEU A C 1
ATOM 713 O O . LEU A 1 90 ? -5.329 -6.453 -1.206 1.00 95.31 90 LEU A O 1
ATOM 717 N N . GLY A 1 91 ? -3.462 -7.593 -1.688 1.00 95.00 91 GLY A N 1
ATOM 718 C CA . GLY A 1 91 ? -3.742 -8.705 -0.775 1.00 95.00 91 GLY A CA 1
ATOM 719 C C . GLY A 1 91 ? -3.792 -8.270 0.695 1.00 95.00 91 GLY A C 1
ATOM 720 O O . GLY A 1 91 ? -4.718 -8.634 1.423 1.00 95.00 91 GLY A O 1
ATOM 721 N N . ILE A 1 92 ? -2.853 -7.422 1.127 1.00 95.50 92 ILE A N 1
ATOM 722 C CA . ILE A 1 92 ? -2.855 -6.841 2.479 1.00 95.50 92 ILE A CA 1
ATOM 723 C C . ILE A 1 92 ? -4.091 -5.966 2.714 1.00 95.50 92 ILE A C 1
ATOM 725 O O . ILE A 1 92 ? -4.648 -6.001 3.809 1.00 95.50 92 ILE A O 1
ATOM 729 N N . ALA A 1 93 ? -4.569 -5.230 1.710 1.00 93.75 93 ALA A N 1
ATOM 730 C CA . ALA A 1 93 ? -5.793 -4.441 1.825 1.00 93.75 93 ALA A CA 1
ATOM 731 C C . ALA A 1 93 ? -7.022 -5.322 2.083 1.00 93.75 93 ALA A C 1
ATOM 733 O O . ALA A 1 93 ? -7.845 -5.005 2.945 1.00 93.75 93 ALA A O 1
ATOM 734 N N . VAL A 1 94 ? -7.116 -6.473 1.410 1.00 94.38 94 VAL A N 1
ATOM 735 C CA . VAL A 1 94 ? -8.168 -7.466 1.675 1.00 94.38 94 VAL A CA 1
ATOM 736 C C . VAL A 1 94 ? -8.056 -8.005 3.102 1.00 94.38 94 VAL A C 1
ATOM 738 O O . VAL A 1 94 ? -9.052 -8.030 3.826 1.00 94.38 94 VAL A O 1
ATOM 741 N N . LEU A 1 95 ? -6.852 -8.366 3.554 1.00 92.62 95 LEU A N 1
ATOM 742 C CA . LEU A 1 95 ? -6.628 -8.829 4.928 1.00 92.62 95 LEU A CA 1
ATOM 743 C C . LEU A 1 95 ? -7.014 -7.757 5.963 1.00 92.62 95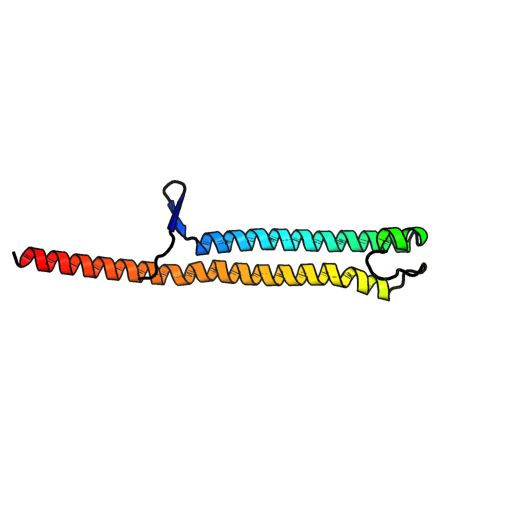 LEU A C 1
ATOM 745 O O . LEU A 1 95 ? -7.673 -8.052 6.960 1.00 92.62 95 LEU A O 1
ATOM 749 N N . ALA A 1 96 ? -6.655 -6.498 5.712 1.00 92.12 96 ALA A N 1
ATOM 750 C CA . ALA A 1 96 ? -6.996 -5.372 6.571 1.00 92.12 96 ALA A CA 1
ATOM 751 C C . ALA A 1 96 ? -8.516 -5.164 6.662 1.00 92.12 96 ALA A C 1
ATOM 753 O O . ALA A 1 96 ? -9.042 -4.918 7.751 1.00 92.12 96 ALA A O 1
ATOM 754 N N . LEU A 1 97 ? -9.238 -5.332 5.548 1.00 90.56 97 LEU A N 1
ATOM 755 C CA . LEU A 1 97 ? -10.701 -5.314 5.533 1.00 90.56 97 LEU A CA 1
ATOM 756 C C . LEU A 1 97 ? -11.291 -6.461 6.356 1.00 90.56 97 LEU A C 1
ATOM 758 O O . LEU A 1 97 ? -12.231 -6.226 7.114 1.00 90.56 97 LEU A O 1
ATOM 762 N N . VAL A 1 98 ? -10.730 -7.670 6.272 1.00 88.62 98 VAL A N 1
ATOM 763 C CA . VAL A 1 98 ? -11.157 -8.812 7.099 1.00 88.62 98 VAL A CA 1
ATOM 764 C C . VAL A 1 98 ? -10.968 -8.509 8.586 1.00 88.62 98 VAL A C 1
ATOM 766 O O . VAL A 1 98 ? -11.889 -8.731 9.367 1.00 88.62 98 VAL A O 1
ATOM 769 N N . ILE A 1 99 ? -9.830 -7.936 8.990 1.00 86.06 99 ILE A N 1
ATOM 770 C CA . ILE A 1 99 ? -9.572 -7.535 10.387 1.00 86.06 99 ILE A CA 1
ATOM 771 C C . ILE A 1 99 ? -10.553 -6.443 10.836 1.00 86.06 99 ILE A C 1
ATOM 773 O O . ILE A 1 99 ? -11.091 -6.480 11.943 1.00 86.06 99 ILE A O 1
ATOM 777 N N . TYR A 1 100 ? -10.830 -5.466 9.977 1.00 85.94 100 TYR A N 1
ATOM 778 C CA . TYR A 1 100 ? -11.807 -4.427 10.279 1.00 85.94 100 TYR A CA 1
ATOM 779 C C . TYR A 1 100 ? -13.229 -4.997 10.439 1.00 85.94 100 TYR A C 1
ATOM 781 O O . TYR A 1 100 ? -13.969 -4.597 11.345 1.00 85.94 100 TYR A O 1
ATOM 789 N N . GLN A 1 101 ? -13.614 -5.948 9.584 1.00 84.06 101 GLN A N 1
ATOM 790 C CA . GLN A 1 101 ? -14.921 -6.601 9.627 1.00 84.06 101 GLN A CA 1
ATOM 791 C C . GLN A 1 101 ? -15.056 -7.612 10.769 1.00 84.06 101 GLN A C 1
ATOM 793 O O . GLN A 1 101 ? -16.134 -7.693 11.355 1.00 84.06 101 GLN A O 1
ATOM 798 N N . SER A 1 102 ? -13.997 -8.325 11.156 1.00 79.94 102 SER A N 1
ATOM 799 C CA . SER A 1 102 ? -14.022 -9.225 12.320 1.00 79.94 102 SER A CA 1
ATOM 800 C C . SER A 1 102 ? -14.304 -8.446 13.604 1.00 79.94 102 SER A C 1
ATOM 802 O O . SER A 1 102 ? -15.111 -8.865 14.436 1.00 79.94 102 SER A O 1
ATOM 804 N N . GLY A 1 103 ? -13.783 -7.220 13.686 1.00 68.81 103 GLY A N 1
ATOM 805 C CA . GLY A 1 103 ? -14.156 -6.254 14.704 1.00 68.81 103 GLY A CA 1
ATOM 806 C C . GLY A 1 103 ? -15.642 -5.884 14.706 1.00 68.81 103 GLY A C 1
ATOM 807 O O . GLY A 1 103 ? -16.086 -5.313 15.682 1.00 68.81 103 GLY A O 1
ATOM 808 N N . LYS A 1 104 ? -16.461 -6.162 13.684 1.00 67.44 104 LYS A N 1
ATOM 809 C CA . LYS A 1 104 ? -17.931 -6.003 13.761 1.00 67.44 104 LYS A CA 1
ATOM 810 C C . LYS A 1 104 ? -18.644 -7.240 14.306 1.00 67.44 104 LYS A C 1
ATOM 812 O O . LYS A 1 104 ? -19.737 -7.075 14.827 1.00 67.44 104 LYS A O 1
ATOM 817 N N . VAL A 1 105 ? -18.054 -8.429 14.181 1.00 61.09 105 VAL A N 1
ATOM 818 C CA . VAL A 1 105 ? -18.644 -9.711 14.612 1.00 61.09 105 VAL A CA 1
ATOM 819 C C . VAL A 1 105 ? -18.335 -9.999 16.079 1.00 61.09 105 VAL A C 1
ATOM 821 O O . VAL A 1 105 ? -19.208 -10.432 16.820 1.00 61.09 105 VAL A O 1
ATOM 824 N N . ILE A 1 106 ? -17.114 -9.696 16.517 1.00 60.12 106 ILE A N 1
ATOM 825 C CA . ILE A 1 106 ? -16.667 -9.920 17.898 1.00 60.12 106 ILE A CA 1
ATOM 826 C C . ILE A 1 106 ? -17.409 -8.995 18.883 1.00 60.12 106 ILE A C 1
ATOM 828 O O . ILE A 1 106 ? -17.821 -9.415 19.959 1.00 60.12 106 ILE A O 1
ATOM 832 N N . LEU A 1 107 ? -17.683 -7.755 18.476 1.00 58.41 107 LEU A N 1
ATOM 833 C CA . LEU A 1 107 ? -18.325 -6.749 19.328 1.00 58.41 107 LEU A CA 1
ATOM 834 C C . LEU A 1 107 ? -19.734 -7.071 19.830 1.00 58.41 107 LEU A C 1
ATOM 836 O O . LEU A 1 107 ? -19.966 -6.910 21.026 1.00 58.41 107 LEU A O 1
ATOM 840 N N . PRO A 1 108 ? -20.696 -7.484 18.986 1.00 61.28 108 PRO A N 1
ATOM 841 C CA . PRO A 1 108 ? -22.026 -7.827 19.472 1.00 61.28 108 PRO A CA 1
ATOM 842 C C . PRO A 1 108 ? -21.991 -9.011 20.447 1.00 61.28 108 PRO A C 1
ATOM 844 O O . PRO A 1 108 ? -22.799 -9.041 21.372 1.00 61.28 108 PRO A O 1
ATOM 847 N N . ILE A 1 109 ? -21.042 -9.941 20.285 1.00 57.53 109 ILE A N 1
ATOM 848 C CA . ILE A 1 109 ? -20.855 -11.081 21.193 1.00 57.53 109 ILE A CA 1
ATOM 849 C C . ILE A 1 109 ? -20.330 -10.592 22.552 1.00 57.53 109 ILE A C 1
ATOM 851 O O . ILE A 1 109 ? -20.902 -10.916 23.591 1.00 57.53 109 ILE A O 1
ATOM 855 N N . GLU A 1 110 ? -19.303 -9.744 22.560 1.00 59.78 110 GLU A N 1
ATOM 856 C CA . GLU A 1 110 ? -18.707 -9.213 23.794 1.00 59.78 110 GLU A CA 1
ATOM 857 C C . GLU A 1 110 ? -19.648 -8.260 24.551 1.00 59.78 110 GLU A C 1
ATOM 859 O O . GLU A 1 110 ? -19.735 -8.309 25.781 1.00 59.78 110 GLU A O 1
ATOM 864 N N . GLU A 1 111 ? -20.393 -7.405 23.841 1.00 65.06 111 GLU A N 1
ATOM 865 C CA . GLU A 1 111 ? -21.423 -6.558 24.454 1.00 65.06 111 GLU A CA 1
ATOM 866 C C . GLU A 1 111 ? -22.543 -7.392 25.083 1.00 65.06 111 GLU A C 1
ATOM 868 O O . GLU A 1 111 ? -23.077 -7.017 26.132 1.00 65.06 111 GLU A O 1
ATOM 873 N N . TYR A 1 112 ? -22.913 -8.510 24.455 1.00 65.94 112 TYR A N 1
ATOM 874 C CA . TYR A 1 112 ? -23.895 -9.437 25.002 1.00 65.94 112 TYR A CA 1
ATOM 875 C C . TYR A 1 112 ? -23.375 -10.102 26.283 1.00 65.94 112 TYR A C 1
ATOM 877 O O . TYR A 1 112 ? -24.055 -10.044 27.309 1.00 65.94 112 TYR A O 1
ATOM 885 N N . GLU A 1 113 ? -22.150 -10.636 26.277 1.00 67.75 113 GLU A N 1
ATOM 886 C CA . GLU A 1 113 ? -21.528 -11.231 27.470 1.00 67.75 113 GLU A CA 1
ATOM 887 C C . GLU A 1 113 ? -21.407 -10.232 28.629 1.00 67.75 113 GLU A C 1
ATOM 889 O O . GLU A 1 113 ? -21.717 -10.571 29.776 1.00 67.75 113 GLU A O 1
ATOM 894 N N . GLN A 1 114 ? -21.023 -8.979 28.352 1.00 71.56 114 GLN A N 1
ATOM 895 C CA . GLN A 1 114 ? -20.974 -7.930 29.374 1.00 71.56 114 GLN A CA 1
ATOM 896 C C . GLN A 1 114 ? -22.351 -7.648 29.978 1.00 71.56 114 GLN A C 1
ATOM 898 O O . GLN A 1 114 ? -22.475 -7.589 31.202 1.00 71.56 114 GLN A O 1
ATOM 903 N N . ARG A 1 115 ? -23.402 -7.521 29.156 1.00 75.25 115 ARG A N 1
ATOM 904 C CA . ARG A 1 115 ? -24.771 -7.292 29.654 1.00 75.25 115 ARG A CA 1
ATOM 905 C C . ARG A 1 115 ? -25.275 -8.462 30.494 1.00 75.25 115 ARG A C 1
ATOM 907 O O . ARG A 1 115 ? -25.916 -8.231 31.518 1.00 75.25 115 ARG A O 1
ATOM 914 N N . VAL A 1 116 ? -24.982 -9.698 30.088 1.00 75.62 116 VAL A N 1
ATOM 915 C CA . VAL A 1 116 ? -25.358 -10.909 30.832 1.00 75.62 116 VAL A CA 1
ATOM 916 C C . VAL A 1 116 ? -24.624 -10.969 32.171 1.00 75.62 116 VAL A C 1
ATOM 918 O O . VAL A 1 116 ? -25.258 -11.211 33.199 1.00 75.62 116 VAL A O 1
ATOM 921 N N . SER A 1 117 ? -23.319 -10.696 32.190 1.00 75.62 117 SER A N 1
ATOM 922 C CA . SER A 1 117 ? -22.515 -10.617 33.416 1.00 75.62 117 SER A CA 1
ATOM 923 C C . SER A 1 117 ? -23.044 -9.548 34.382 1.00 75.62 117 SER A C 1
ATOM 925 O O . SER A 1 117 ? -23.303 -9.833 35.555 1.00 75.62 117 SER A O 1
ATOM 927 N N . ASP A 1 118 ? -23.308 -8.336 33.883 1.00 81.44 118 ASP A N 1
ATOM 928 C CA . ASP A 1 118 ? -23.862 -7.235 34.678 1.00 81.44 118 ASP A CA 1
ATOM 929 C C . ASP A 1 118 ? -25.261 -7.555 35.215 1.00 81.44 118 ASP A C 1
ATOM 931 O O . ASP A 1 118 ? -25.600 -7.184 36.341 1.00 81.44 118 ASP A O 1
ATOM 935 N N . HIS A 1 119 ? -26.087 -8.247 34.428 1.00 84.06 119 HIS A N 1
ATOM 936 C CA . HIS A 1 119 ? -27.410 -8.686 34.854 1.00 84.06 119 HIS A CA 1
ATOM 937 C C . HIS A 1 119 ? -27.328 -9.693 36.010 1.00 84.06 119 HIS A C 1
ATOM 939 O O . HIS A 1 119 ? -27.985 -9.498 37.036 1.00 84.06 119 HIS A O 1
ATOM 945 N N . HIS A 1 120 ? -26.474 -10.715 35.890 1.00 83.38 120 HIS A N 1
ATOM 946 C CA . HIS A 1 120 ? -26.244 -11.697 36.955 1.00 83.38 120 HIS A CA 1
ATOM 947 C C . HIS A 1 120 ? -25.706 -11.038 38.225 1.00 83.38 120 HIS A C 1
ATOM 949 O O . HIS A 1 120 ? -26.190 -11.320 39.321 1.00 83.38 120 HIS A O 1
ATOM 955 N N . ARG A 1 121 ? -24.765 -10.098 38.090 1.00 83.50 121 ARG A N 1
ATOM 956 C CA . ARG A 1 121 ? -24.228 -9.347 39.228 1.00 83.50 121 ARG A CA 1
ATOM 957 C C . ARG A 1 121 ? -25.319 -8.578 39.976 1.00 83.50 121 ARG A C 1
ATOM 959 O O . ARG A 1 121 ? -25.395 -8.672 41.198 1.00 83.50 121 ARG A O 1
ATOM 966 N N . ARG A 1 122 ? -26.213 -7.884 39.259 1.00 88.06 122 ARG A N 1
ATOM 967 C CA . ARG A 1 122 ? -27.351 -7.169 39.870 1.00 88.06 122 ARG A CA 1
ATOM 968 C C . ARG A 1 122 ? -28.340 -8.111 40.557 1.00 88.06 122 ARG A C 1
ATOM 970 O O . ARG A 1 122 ? -28.892 -7.743 41.591 1.00 88.06 122 ARG A O 1
ATOM 977 N N . LEU A 1 123 ? -28.588 -9.297 39.998 1.00 87.50 123 LEU A N 1
ATOM 978 C CA . LEU A 1 123 ? -29.448 -10.308 40.626 1.00 87.50 123 LEU A CA 1
ATOM 979 C C . LEU A 1 123 ? -28.856 -10.801 41.951 1.00 87.50 123 LEU A C 1
ATOM 981 O O . LEU A 1 123 ? -29.570 -10.849 42.951 1.00 87.50 123 LEU A O 1
ATOM 985 N N . ILE A 1 124 ? -27.553 -11.092 41.975 1.00 85.75 124 ILE A N 1
ATOM 986 C CA . ILE A 1 124 ? -26.836 -11.504 43.189 1.00 85.75 124 ILE A CA 1
ATOM 987 C C . ILE A 1 124 ? -26.882 -10.388 44.239 1.00 85.75 124 ILE A C 1
ATOM 989 O O . ILE A 1 124 ? -27.235 -10.642 45.389 1.00 85.75 124 ILE A O 1
ATOM 993 N N . GLU A 1 125 ? -26.601 -9.142 43.850 1.00 87.94 125 GLU A N 1
ATOM 994 C CA . GLU A 1 125 ? -26.660 -7.991 44.759 1.00 87.94 125 GLU A CA 1
ATOM 995 C C . GLU A 1 125 ? -28.058 -7.807 45.369 1.00 87.94 125 GLU A C 1
ATOM 997 O O . GLU A 1 125 ? -28.170 -7.590 46.576 1.00 87.94 125 GLU A O 1
ATOM 1002 N N . ARG A 1 126 ? -29.133 -7.950 44.579 1.00 88.06 126 ARG A N 1
ATOM 1003 C CA . ARG A 1 126 ? -30.518 -7.890 45.087 1.00 88.06 126 ARG A CA 1
ATOM 1004 C C . ARG A 1 126 ? -30.840 -9.040 46.040 1.00 88.06 126 ARG A C 1
ATOM 1006 O O . ARG A 1 126 ? -31.437 -8.799 47.085 1.00 88.06 126 ARG A O 1
ATOM 1013 N N . ALA A 1 127 ? -30.432 -10.264 45.708 1.00 83.50 127 ALA A N 1
ATOM 1014 C CA . ALA A 1 127 ? -30.670 -11.438 46.545 1.00 83.50 127 ALA A CA 1
ATOM 1015 C C . ALA A 1 127 ? -29.959 -11.332 47.905 1.00 83.50 127 ALA A C 1
ATOM 1017 O O . ALA A 1 127 ? -30.539 -11.668 48.935 1.00 83.50 127 ALA A O 1
ATOM 1018 N N . VAL A 1 128 ? -28.731 -10.804 47.927 1.00 84.31 128 VAL A N 1
ATOM 1019 C CA . VAL A 1 128 ? -27.982 -10.544 49.168 1.00 84.31 128 VAL A CA 1
ATOM 1020 C C . VAL A 1 128 ? -28.644 -9.440 49.994 1.00 84.31 128 VAL A C 1
ATOM 1022 O O . VAL A 1 128 ? -28.704 -9.550 51.217 1.00 84.31 128 VAL A O 1
ATOM 1025 N N . LYS A 1 129 ? -29.177 -8.395 49.347 1.00 80.12 129 LYS A N 1
ATOM 1026 C CA . LYS A 1 129 ? -29.845 -7.278 50.032 1.00 80.12 129 LYS A CA 1
ATOM 1027 C C . LYS A 1 129 ? -31.174 -7.666 50.682 1.00 80.12 129 LYS A C 1
ATOM 1029 O O . LYS A 1 129 ? -31.511 -7.080 51.696 1.00 80.12 129 LYS A O 1
ATOM 1034 N N . HIS A 1 130 ? -31.907 -8.627 50.116 1.00 71.62 130 HIS A N 1
ATOM 1035 C CA . HIS A 1 130 ? -33.161 -9.135 50.691 1.00 71.62 130 HIS A CA 1
ATOM 1036 C C . HIS A 1 130 ? -32.972 -10.194 51.787 1.00 71.62 130 HIS A C 1
ATOM 1038 O O . HIS A 1 130 ? -33.935 -10.536 52.465 1.00 71.62 130 HIS A O 1
ATOM 1044 N N . ARG A 1 131 ? -31.758 -10.732 51.957 1.00 62.19 131 ARG A N 1
ATOM 1045 C CA . ARG A 1 131 ? -31.428 -11.705 53.014 1.00 62.19 131 ARG A CA 1
ATOM 1046 C C . ARG A 1 131 ? -30.905 -11.073 54.311 1.00 62.19 131 ARG A C 1
ATOM 1048 O O . ARG A 1 131 ? -30.633 -11.816 55.250 1.00 62.19 131 ARG A O 1
ATOM 1055 N N . LYS A 1 132 ? -30.719 -9.753 54.343 1.00 52.06 132 LYS A N 1
ATOM 1056 C CA . LYS A 1 132 ? -30.400 -8.962 55.539 1.00 52.06 132 LYS A CA 1
ATOM 1057 C C . LYS A 1 132 ? -31.629 -8.178 55.964 1.00 52.06 132 LYS A C 1
ATOM 1059 O O . LYS A 1 132 ? -31.779 -8.007 57.188 1.00 52.06 132 LYS A O 1
#

Sequence (132 aa):
MHKMLWLKIGGKRFHMLKLAGAFFVFASVLKVAESAYNIFLIVDKVNTALMRPELTEQLFGWAIGAPYVFSNEDVLGVLLGPIAGFLFWLGIAVLALVIYQSGKVILPIEEYEQRVSDHHRRLIERAVKHRK

Secondary structure (DSSP, 8-state):
-----EEEETTEEEEHHHHHHHHHHHHHHHHHHHHHHHHHHHHHHHHHHHH-GGGHHHHHTTSSS--SS--HHHHHHHHHHHHHHHHHHHHHHHHHHHHHHHHHHHHHHHHHHHHHHHHHHHHHHHHHHHT-

pLDDT: mean 80.54, std 13.4, range [40.78, 97.06]

Foldseek 3Di:
DPDFDWDQDPNDTDGPQLVQLVVQLVVLVVQLVVLVVVLVVLVVLVVVCVVPLVCQCVSDVVQPVQDSDHDPVSSCSSNVVSVVSNVVSVVSNVVSVVSNVVVVVVVVVVVVVVVVVVVVVVVVVVVVVVVD

Radius of gyration: 27.52 Å; chains: 1; bounding box: 57×25×82 Å